Protein AF-A0A7R9D732-F1 (afdb_monomer_lite)

Foldseek 3Di:
DDDPDPPPPPPPPVVVVVVVVVVVVVVVVVVVVVVVVVVVVVVCCVVPPPAAEDAPFDDDDDPPPPRYHYNVRVVVVVVVVVVVVVVVVVVVVVVVVVVPDDD

Organism: Timema poppense (NCBI:txid170557)

Radius of gyration: 28.3 Å; chains: 1; bounding box: 78×52×62 Å

Structure (mmCIF, N/CA/C/O backbone):
data_AF-A0A7R9D732-F1
#
_entry.id   AF-A0A7R9D732-F1
#
loop_
_atom_site.group_PDB
_atom_site.id
_atom_site.type_symbol
_atom_site.label_atom_id
_atom_site.label_alt_id
_atom_site.label_comp_id
_atom_site.label_asym_id
_atom_site.label_entity_id
_atom_site.label_seq_id
_atom_site.pdbx_PDB_ins_code
_atom_site.Cartn_x
_atom_site.Cartn_y
_atom_site.Cartn_z
_atom_site.occupancy
_atom_site.B_iso_or_equiv
_atom_site.auth_seq_id
_atom_site.auth_comp_id
_atom_site.auth_asym_id
_atom_site.auth_atom_id
_atom_site.pdbx_PDB_model_num
ATOM 1 N N . MET A 1 1 ? 60.181 -22.659 -17.515 1.00 42.91 1 MET A N 1
ATOM 2 C CA . MET A 1 1 ? 59.513 -21.343 -17.516 1.00 42.91 1 MET A CA 1
ATOM 3 C C . MET A 1 1 ? 58.309 -21.414 -18.443 1.00 42.91 1 MET A C 1
ATOM 5 O O . MET A 1 1 ? 58.500 -21.197 -19.618 1.00 42.91 1 MET A O 1
ATOM 9 N N . PHE A 1 2 ? 57.112 -21.750 -17.951 1.00 35.44 2 PHE A N 1
ATOM 10 C CA . PHE A 1 2 ? 55.846 -21.391 -18.610 1.00 35.44 2 PHE A CA 1
ATOM 11 C C . PHE A 1 2 ? 54.777 -21.278 -17.525 1.00 35.44 2 PHE A C 1
ATOM 13 O O . PHE A 1 2 ? 54.242 -22.272 -17.040 1.00 35.44 2 PHE A O 1
ATOM 20 N N . ALA A 1 3 ? 54.551 -20.042 -17.084 1.00 40.25 3 ALA A N 1
ATOM 21 C CA . ALA A 1 3 ? 53.451 -19.697 -16.205 1.00 40.25 3 ALA A CA 1
ATOM 22 C C . ALA A 1 3 ? 52.139 -19.954 -16.956 1.00 40.25 3 ALA A C 1
ATOM 24 O O . ALA A 1 3 ? 51.914 -19.394 -18.031 1.00 40.25 3 ALA A O 1
ATOM 25 N N . ARG A 1 4 ? 51.276 -20.804 -16.391 1.00 44.47 4 ARG A N 1
ATOM 26 C CA . ARG A 1 4 ? 49.870 -20.885 -16.788 1.00 44.47 4 ARG A CA 1
ATOM 27 C C . ARG A 1 4 ? 49.239 -19.538 -16.453 1.00 44.47 4 ARG A C 1
ATOM 29 O O . ARG A 1 4 ? 48.907 -19.271 -15.303 1.00 44.47 4 ARG A O 1
ATOM 36 N N . LYS A 1 5 ? 49.142 -18.670 -17.458 1.00 42.56 5 LYS A N 1
ATOM 37 C CA . LYS A 1 5 ? 48.335 -17.457 -17.401 1.00 42.56 5 LYS A CA 1
ATOM 38 C C . LYS A 1 5 ? 46.902 -17.908 -17.134 1.00 42.56 5 LYS A C 1
ATOM 40 O O . LYS A 1 5 ? 46.340 -18.641 -17.945 1.00 42.56 5 LYS A O 1
ATOM 45 N N . GLY A 1 6 ? 46.372 -17.553 -15.964 1.00 46.09 6 GLY A N 1
ATOM 46 C CA . GLY A 1 6 ? 44.967 -17.758 -15.640 1.00 46.09 6 GLY A CA 1
ATOM 47 C C . GLY A 1 6 ? 44.133 -17.198 -16.782 1.00 46.09 6 GLY A C 1
ATOM 48 O O . GLY A 1 6 ? 44.307 -16.042 -17.169 1.00 46.09 6 GLY A O 1
ATOM 49 N N . MET A 1 7 ? 43.314 -18.055 -17.385 1.00 43.69 7 MET A N 1
ATOM 50 C CA . MET A 1 7 ? 42.290 -17.618 -18.315 1.00 43.69 7 MET A CA 1
ATOM 51 C C . MET A 1 7 ? 41.288 -16.819 -17.494 1.00 43.69 7 MET A C 1
ATOM 53 O O . MET A 1 7 ? 40.469 -17.390 -16.781 1.00 43.69 7 MET A O 1
ATOM 57 N N . ASP A 1 8 ? 41.405 -15.500 -17.562 1.00 50.59 8 ASP A N 1
ATOM 58 C CA . ASP A 1 8 ? 40.305 -14.601 -17.262 1.00 50.59 8 ASP A CA 1
ATOM 59 C C . ASP A 1 8 ? 39.215 -14.940 -18.287 1.00 50.59 8 ASP A C 1
ATOM 61 O O . ASP A 1 8 ? 39.333 -14.622 -19.477 1.00 50.59 8 ASP A O 1
ATOM 65 N N . VAL A 1 9 ? 38.253 -15.768 -17.868 1.00 58.41 9 VAL A N 1
ATOM 66 C CA . VAL A 1 9 ? 37.103 -16.142 -18.689 1.00 58.41 9 VAL A CA 1
ATOM 67 C C . VAL A 1 9 ? 36.284 -14.872 -18.838 1.00 58.41 9 VAL A C 1
ATOM 69 O O . VAL A 1 9 ? 35.436 -14.545 -18.014 1.00 58.41 9 VAL A O 1
ATOM 72 N N . THR A 1 10 ? 36.590 -14.125 -19.891 1.00 60.41 10 THR A N 1
ATOM 73 C CA . THR A 1 10 ? 35.774 -13.013 -20.352 1.00 60.41 10 THR A CA 1
ATOM 74 C C . THR A 1 10 ? 34.415 -13.608 -20.680 1.00 60.41 10 THR A C 1
ATOM 76 O O . THR A 1 10 ? 34.295 -14.367 -21.642 1.00 60.41 10 THR A O 1
ATOM 79 N N . VAL A 1 11 ? 33.413 -13.317 -19.845 1.00 61.69 11 VAL A N 1
ATOM 80 C CA . VAL A 1 11 ? 32.022 -13.695 -20.109 1.00 61.69 11 VAL A CA 1
ATOM 81 C C . VAL A 1 11 ? 31.717 -13.283 -21.552 1.00 61.69 11 VAL A C 1
ATOM 83 O O . VAL A 1 11 ? 31.901 -12.104 -21.887 1.00 61.69 11 VAL A O 1
ATOM 86 N N . PRO A 1 12 ? 31.346 -14.225 -22.438 1.00 79.75 12 PRO A N 1
ATOM 87 C CA . PRO A 1 12 ? 31.072 -13.915 -23.829 1.00 79.75 12 PRO A CA 1
ATOM 88 C C . PRO A 1 12 ? 30.085 -12.753 -23.905 1.00 79.75 12 PRO A C 1
ATOM 90 O O . PRO A 1 12 ? 29.074 -12.741 -23.212 1.00 79.75 12 PRO A O 1
ATOM 93 N N . ARG A 1 13 ? 30.362 -11.755 -24.751 1.00 81.25 13 ARG A N 1
ATOM 94 C CA . ARG A 1 13 ? 29.515 -10.558 -24.922 1.00 81.25 13 ARG A CA 1
ATOM 95 C C . ARG A 1 13 ? 28.024 -10.900 -25.090 1.00 81.25 13 ARG A C 1
ATOM 97 O O . ARG A 1 13 ? 27.173 -10.151 -24.629 1.00 81.25 13 ARG A O 1
ATOM 104 N N . HIS A 1 14 ? 27.734 -12.035 -25.723 1.00 85.50 14 HIS A N 1
ATOM 105 C CA . HIS A 1 14 ? 26.399 -12.615 -25.836 1.00 85.50 14 HIS A CA 1
ATOM 106 C C . HIS A 1 14 ? 25.731 -12.854 -24.472 1.00 85.50 14 HIS A C 1
ATOM 108 O O . HIS A 1 14 ? 24.608 -12.412 -24.259 1.00 85.50 14 HIS A O 1
ATOM 114 N N . ASP A 1 15 ? 26.420 -13.507 -23.540 1.00 90.81 15 ASP A N 1
ATOM 115 C CA . ASP A 1 15 ? 25.864 -13.905 -22.244 1.00 90.81 15 ASP A CA 1
ATOM 116 C C . ASP A 1 15 ? 25.533 -12.682 -21.388 1.00 90.81 15 ASP A C 1
ATOM 118 O O . ASP A 1 15 ? 24.488 -12.645 -20.746 1.00 90.81 15 ASP A O 1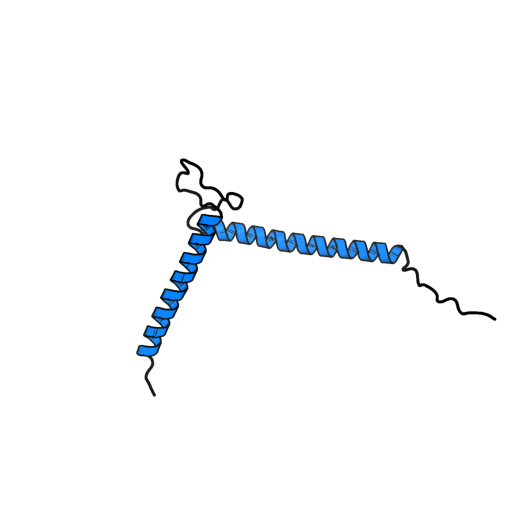
ATOM 122 N N . LYS A 1 16 ? 26.345 -11.622 -21.488 1.00 91.31 16 LYS A N 1
ATOM 123 C CA . LYS A 1 16 ? 26.037 -10.325 -20.872 1.00 91.31 16 LYS A CA 1
ATOM 124 C C . LYS A 1 16 ? 24.763 -9.691 -21.445 1.00 91.31 16 LYS A C 1
ATOM 126 O O . LYS A 1 16 ? 23.959 -9.151 -20.694 1.00 91.31 16 LYS A O 1
ATOM 131 N N . HIS A 1 17 ? 24.574 -9.736 -22.765 1.00 93.12 17 HIS A N 1
ATOM 132 C CA . HIS A 1 17 ? 23.356 -9.210 -23.392 1.00 93.12 17 HIS A CA 1
ATOM 133 C C . HIS A 1 17 ? 22.116 -10.038 -23.025 1.00 93.12 17 HIS A C 1
ATOM 135 O O . HIS A 1 17 ? 21.037 -9.475 -22.860 1.00 93.12 17 HIS A O 1
ATOM 141 N N . MET A 1 18 ? 22.272 -11.354 -22.857 1.00 96.00 18 MET A N 1
ATOM 142 C CA . MET A 1 18 ? 21.203 -12.222 -22.361 1.00 96.00 18 MET A CA 1
ATOM 143 C C . MET A 1 18 ? 20.836 -11.893 -20.912 1.00 96.00 18 MET A C 1
ATOM 145 O O . MET A 1 18 ? 19.657 -11.774 -20.598 1.00 96.00 18 MET A O 1
ATOM 149 N N . GLU A 1 19 ? 21.826 -11.708 -20.040 1.00 96.25 19 GLU A N 1
ATOM 150 C CA . GLU A 1 19 ? 21.602 -11.318 -18.644 1.00 96.25 19 GLU A CA 1
ATOM 151 C C . GLU A 1 19 ? 20.877 -9.966 -18.539 1.00 96.25 19 GLU A C 1
ATOM 153 O O . GLU A 1 19 ? 19.909 -9.832 -17.791 1.00 96.25 19 GLU A O 1
ATOM 158 N N . GLU A 1 20 ? 21.286 -8.979 -19.340 1.00 96.94 20 GLU A N 1
ATOM 159 C CA . GLU A 1 20 ? 20.629 -7.670 -19.403 1.00 96.94 20 GLU A CA 1
ATOM 160 C C . GLU A 1 20 ? 19.180 -7.777 -19.899 1.00 96.94 20 GLU A C 1
ATOM 162 O O . GLU A 1 20 ? 18.287 -7.159 -19.322 1.00 96.94 20 GLU A O 1
ATOM 167 N N . PHE A 1 21 ? 18.924 -8.606 -20.917 1.00 97.88 21 PHE A N 1
ATOM 168 C CA . PHE A 1 21 ? 17.570 -8.867 -21.403 1.00 97.88 21 PHE A CA 1
ATOM 169 C C . PHE A 1 21 ? 16.669 -9.440 -20.302 1.00 97.88 21 PHE A C 1
ATOM 171 O O . PHE A 1 21 ? 15.583 -8.907 -20.069 1.00 97.88 21 PHE A O 1
ATOM 178 N N . TYR A 1 22 ? 17.124 -10.476 -19.589 1.00 98.12 22 TYR A N 1
ATOM 179 C CA . TYR A 1 22 ? 16.343 -11.066 -18.499 1.00 98.12 22 TYR A CA 1
ATOM 180 C C . TYR A 1 22 ? 16.135 -10.083 -17.344 1.00 98.12 22 TYR A C 1
ATOM 182 O O . TYR A 1 22 ? 15.017 -9.958 -16.856 1.00 98.12 22 TYR A O 1
ATOM 190 N N . SER A 1 23 ? 17.157 -9.301 -16.982 1.00 98.50 23 SER A N 1
ATOM 191 C CA . SER A 1 23 ? 17.029 -8.247 -15.966 1.00 98.50 23 SER A CA 1
ATOM 192 C C . SER A 1 23 ? 15.978 -7.195 -16.340 1.00 98.50 23 SER A C 1
ATOM 194 O O . SER A 1 23 ? 15.218 -6.736 -15.485 1.00 98.50 23 SER A O 1
ATOM 196 N N . ILE A 1 24 ? 15.889 -6.824 -17.620 1.00 98.50 24 ILE A N 1
ATOM 197 C CA . ILE A 1 24 ? 14.846 -5.915 -18.110 1.00 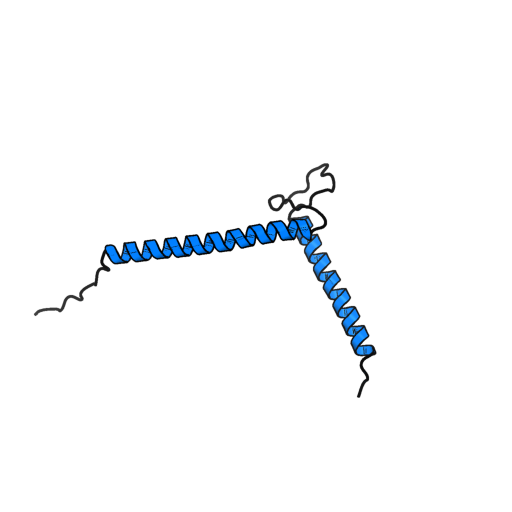98.50 24 ILE A CA 1
ATOM 198 C C . ILE A 1 24 ? 13.467 -6.580 -18.027 1.00 98.50 24 ILE A C 1
ATOM 200 O O . ILE A 1 24 ? 12.514 -5.935 -17.590 1.00 98.50 24 ILE A O 1
ATOM 204 N N . CYS A 1 25 ? 13.341 -7.853 -18.412 1.00 98.62 25 CYS A N 1
ATOM 205 C CA . CYS A 1 25 ? 12.085 -8.594 -18.278 1.00 98.62 25 CYS A CA 1
ATOM 206 C C . CYS A 1 25 ? 11.606 -8.651 -16.821 1.00 98.62 25 CYS A C 1
ATOM 208 O O . CYS A 1 25 ? 10.440 -8.350 -16.560 1.00 98.62 25 CYS A O 1
ATOM 210 N N . ASP A 1 26 ? 12.506 -8.940 -15.882 1.00 98.62 26 ASP A N 1
ATOM 211 C CA . ASP A 1 26 ? 12.202 -8.982 -14.449 1.00 98.62 26 ASP A CA 1
ATOM 212 C C . ASP A 1 26 ? 11.733 -7.612 -13.936 1.00 98.62 26 ASP A C 1
ATOM 214 O O . ASP A 1 26 ? 10.750 -7.508 -13.195 1.00 98.62 26 ASP A O 1
ATOM 218 N N . GLN A 1 27 ? 12.393 -6.533 -14.368 1.00 98.62 27 GLN A N 1
ATOM 219 C CA . GLN A 1 27 ? 11.989 -5.167 -14.027 1.00 98.62 27 GLN A CA 1
ATOM 220 C C . GLN A 1 27 ? 10.610 -4.819 -14.596 1.00 98.62 27 GLN A C 1
ATOM 222 O O . GLN A 1 27 ? 9.786 -4.238 -13.886 1.00 98.62 27 GLN A O 1
ATOM 227 N N . ILE A 1 28 ? 10.324 -5.190 -15.849 1.00 98.75 28 ILE A N 1
ATOM 228 C CA . ILE A 1 28 ? 9.002 -4.988 -16.461 1.00 98.75 28 ILE A CA 1
ATOM 229 C C . ILE A 1 28 ? 7.934 -5.728 -15.654 1.00 98.75 28 ILE A C 1
ATOM 231 O O . ILE A 1 28 ? 6.911 -5.134 -15.306 1.00 98.75 28 ILE A O 1
ATOM 235 N N . GLU A 1 29 ? 8.169 -6.994 -15.311 1.00 98.50 29 GLU A N 1
ATOM 236 C CA . GLU A 1 29 ? 7.237 -7.782 -14.506 1.00 98.50 29 GLU A CA 1
ATOM 237 C C . GLU A 1 29 ? 6.981 -7.124 -13.141 1.00 98.50 29 GLU A C 1
ATOM 239 O O . GLU A 1 29 ? 5.826 -6.971 -12.727 1.00 98.50 29 GLU A O 1
ATOM 244 N N . LEU A 1 30 ? 8.040 -6.675 -12.463 1.00 98.56 30 LEU A N 1
ATOM 245 C CA . LEU A 1 30 ? 7.940 -5.987 -11.177 1.00 98.56 30 LEU A CA 1
ATOM 246 C C . LEU A 1 30 ? 7.120 -4.693 -11.281 1.00 98.56 30 LEU A C 1
ATOM 248 O O . LEU A 1 30 ? 6.245 -4.438 -10.446 1.00 98.56 30 LEU A O 1
ATOM 252 N N . HIS A 1 31 ? 7.367 -3.881 -12.309 1.00 98.56 31 HIS A N 1
ATOM 253 C CA . HIS A 1 31 ? 6.634 -2.636 -12.529 1.00 98.56 31 HIS A CA 1
ATOM 254 C C . HIS A 1 31 ? 5.158 -2.876 -12.853 1.00 98.56 31 HIS A C 1
ATOM 256 O O . HIS A 1 31 ? 4.301 -2.131 -12.367 1.00 98.56 31 HIS A O 1
ATOM 262 N N . LEU A 1 32 ? 4.836 -3.926 -13.609 1.00 98.69 32 LEU A N 1
ATOM 263 C CA . LEU A 1 32 ? 3.451 -4.290 -13.904 1.00 98.69 32 LEU A CA 1
ATOM 264 C C . LEU A 1 32 ? 2.716 -4.762 -12.647 1.00 98.69 32 LEU A C 1
ATOM 266 O O . LEU A 1 32 ? 1.620 -4.271 -12.370 1.00 98.69 32 LEU A O 1
ATOM 270 N N . LYS A 1 33 ? 3.337 -5.632 -11.839 1.00 98.50 33 LYS A N 1
ATOM 271 C CA . LYS A 1 33 ? 2.782 -6.055 -10.540 1.00 98.50 33 LYS A CA 1
ATOM 272 C C . LYS A 1 33 ? 2.523 -4.858 -9.630 1.00 98.50 33 LYS A C 1
ATOM 274 O O . LYS A 1 33 ? 1.428 -4.709 -9.099 1.00 98.50 33 LYS A O 1
ATOM 279 N N . THR A 1 34 ? 3.498 -3.959 -9.521 1.00 98.25 34 THR A N 1
ATOM 280 C CA . THR A 1 34 ? 3.372 -2.738 -8.711 1.00 98.25 34 THR A CA 1
ATOM 281 C C . THR A 1 34 ? 2.234 -1.847 -9.211 1.00 98.25 34 THR A C 1
ATOM 283 O O . THR A 1 34 ? 1.455 -1.326 -8.418 1.00 98.25 34 THR A O 1
ATOM 286 N N . SER A 1 35 ? 2.094 -1.702 -10.530 1.00 98.25 35 SER A N 1
ATOM 287 C CA . SER A 1 35 ? 1.034 -0.885 -11.131 1.00 98.25 35 SER A CA 1
ATOM 288 C C . SER A 1 35 ? -0.362 -1.426 -10.811 1.00 98.25 35 SER A C 1
ATOM 290 O O . SER A 1 35 ? -1.265 -0.646 -10.509 1.00 98.25 35 SER A O 1
ATOM 292 N N . ILE A 1 36 ? -0.535 -2.752 -10.828 1.00 98.31 36 ILE A N 1
ATOM 293 C CA . ILE A 1 36 ? -1.790 -3.412 -10.434 1.00 98.31 36 ILE A CA 1
ATOM 294 C C . ILE A 1 36 ? -2.119 -3.108 -8.968 1.00 98.31 36 ILE A C 1
ATOM 296 O O . ILE A 1 36 ? -3.246 -2.713 -8.662 1.00 98.31 36 ILE A O 1
ATOM 300 N N . GLU A 1 37 ? -1.137 -3.215 -8.071 1.00 98.06 37 GLU A N 1
ATOM 301 C CA . GLU A 1 37 ? -1.323 -2.882 -6.655 1.00 98.06 37 GLU A CA 1
ATOM 302 C C . GLU A 1 37 ? -1.714 -1.410 -6.454 1.00 98.06 37 GLU A C 1
ATOM 304 O O . GLU A 1 37 ? -2.650 -1.116 -5.709 1.00 98.06 37 GLU A O 1
ATOM 309 N N . CYS A 1 38 ? -1.089 -0.474 -7.176 1.00 95.81 38 CYS A N 1
ATOM 310 C CA . CYS A 1 38 ? -1.463 0.942 -7.117 1.00 95.81 38 CYS A CA 1
ATOM 311 C C . CYS A 1 38 ? -2.910 1.193 -7.577 1.00 95.81 38 CYS A C 1
ATOM 313 O O . CYS A 1 38 ? -3.620 1.999 -6.969 1.00 95.81 38 CYS A O 1
ATOM 315 N N . LEU A 1 39 ? -3.376 0.500 -8.621 1.00 96.00 39 LEU A N 1
ATOM 316 C CA . LEU A 1 39 ? -4.763 0.603 -9.093 1.00 96.00 39 LEU A CA 1
ATOM 317 C C . LEU A 1 39 ? -5.758 0.033 -8.072 1.00 96.00 39 LEU A C 1
ATOM 319 O O . LEU A 1 39 ? -6.794 0.649 -7.794 1.00 96.00 39 LEU A O 1
ATOM 323 N N . ASN A 1 40 ? -5.426 -1.109 -7.470 1.00 96.44 40 ASN A N 1
ATOM 324 C CA . ASN A 1 40 ? -6.228 -1.720 -6.410 1.00 96.44 40 ASN A CA 1
ATOM 325 C C . ASN A 1 40 ? -6.298 -0.819 -5.171 1.00 96.44 40 ASN A C 1
ATOM 327 O O . ASN A 1 40 ? -7.376 -0.635 -4.593 1.00 96.44 40 ASN A O 1
ATOM 331 N N . GLN A 1 41 ? -5.177 -0.203 -4.795 1.00 91.88 41 GLN A N 1
ATOM 332 C CA . GLN A 1 41 ? -5.113 0.767 -3.707 1.00 91.88 41 GLN A CA 1
ATOM 333 C C . GLN A 1 41 ? -5.969 2.004 -4.011 1.00 91.88 41 GLN A C 1
ATOM 335 O O . GLN A 1 41 ? -6.719 2.449 -3.143 1.00 91.88 41 GLN A O 1
ATOM 340 N N . GLY A 1 42 ? -5.911 2.533 -5.238 1.00 89.50 42 GLY A N 1
ATOM 341 C CA . GLY A 1 42 ? -6.737 3.663 -5.674 1.00 89.50 42 GLY A CA 1
ATOM 342 C C . GLY A 1 42 ? -8.238 3.355 -5.673 1.00 89.50 42 GLY A C 1
ATOM 343 O O . GLY A 1 42 ? -9.045 4.180 -5.253 1.00 89.50 42 GLY A O 1
ATOM 344 N N . THR A 1 43 ? -8.625 2.145 -6.074 1.00 93.00 43 THR A N 1
ATOM 345 C CA . THR A 1 43 ? -10.028 1.699 -6.019 1.00 93.00 43 THR A CA 1
ATOM 346 C C . THR A 1 43 ? -10.499 1.532 -4.574 1.00 93.00 43 THR A C 1
ATOM 348 O O . THR A 1 43 ? -11.592 1.960 -4.203 1.00 93.00 43 THR A O 1
ATOM 351 N N . SER A 1 44 ? -9.653 0.939 -3.730 1.00 91.69 44 SER A N 1
ATOM 352 C CA . SER A 1 44 ? -9.947 0.738 -2.310 1.00 91.69 44 SER A CA 1
ATOM 353 C C . SER A 1 44 ? -10.070 2.065 -1.564 1.00 91.69 44 SER A C 1
ATOM 355 O O . SER A 1 44 ? -10.971 2.218 -0.742 1.00 91.69 44 SER A O 1
ATOM 357 N N . SER A 1 45 ? -9.219 3.047 -1.871 1.00 87.12 45 SER A N 1
ATOM 358 C CA . SER A 1 45 ? -9.283 4.364 -1.233 1.00 87.12 45 SER A CA 1
ATOM 359 C C . SER A 1 45 ? -10.599 5.078 -1.545 1.00 87.12 45 SER A C 1
ATOM 361 O O . SER A 1 45 ? -11.230 5.587 -0.627 1.00 87.12 45 SER A O 1
ATOM 363 N N . GLN A 1 46 ? -11.079 5.029 -2.792 1.00 86.94 46 GLN A N 1
ATOM 364 C CA . GLN A 1 46 ? -12.377 5.603 -3.173 1.00 86.94 46 GLN 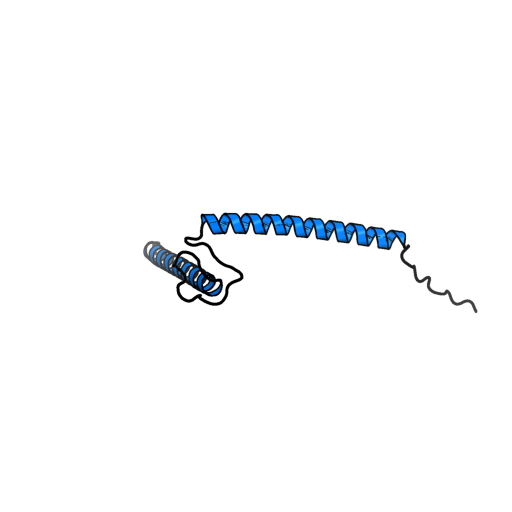A CA 1
ATOM 365 C C . GLN A 1 46 ? -13.565 4.894 -2.512 1.00 86.94 46 GLN A C 1
ATOM 367 O O . GLN A 1 46 ? -14.594 5.517 -2.266 1.00 86.94 46 GLN A O 1
ATOM 372 N N . ARG A 1 47 ? -13.439 3.591 -2.238 1.00 91.62 47 ARG A N 1
ATOM 373 C CA . ARG A 1 47 ? -14.520 2.790 -1.654 1.00 91.62 47 ARG A CA 1
ATOM 374 C C . ARG A 1 47 ? -14.619 2.918 -0.137 1.00 91.62 47 ARG A C 1
ATOM 376 O O . ARG A 1 47 ? -15.725 2.903 0.395 1.00 91.62 47 ARG A O 1
ATOM 383 N N . TYR A 1 48 ? -13.481 2.957 0.552 1.00 88.31 48 TYR A N 1
ATOM 384 C CA . TYR A 1 48 ? -13.429 2.829 2.011 1.00 88.31 48 TYR A CA 1
ATOM 385 C C . TYR A 1 48 ? -13.091 4.132 2.735 1.00 88.31 48 TYR A C 1
ATOM 387 O O . TYR A 1 48 ? -13.304 4.208 3.945 1.00 88.31 48 TYR A O 1
ATOM 395 N N . LEU A 1 49 ? -12.579 5.155 2.040 1.00 86.19 49 LEU A N 1
ATOM 396 C CA . LEU A 1 49 ? -12.349 6.454 2.666 1.00 86.19 49 LEU A CA 1
ATOM 397 C C . LEU A 1 49 ? -13.595 7.339 2.573 1.00 86.19 49 LEU A C 1
ATOM 399 O O . LEU A 1 49 ? -14.216 7.422 1.515 1.00 86.19 49 LEU A O 1
ATOM 403 N N . PRO A 1 50 ? -13.934 8.054 3.659 1.00 84.19 50 PRO A N 1
ATOM 404 C CA . PRO A 1 50 ? -15.093 8.942 3.681 1.00 84.19 50 PRO A CA 1
ATOM 405 C C . PRO A 1 50 ? -14.884 10.208 2.843 1.00 84.19 50 PRO A C 1
ATOM 407 O O . PRO A 1 50 ? -15.853 10.846 2.444 1.00 84.19 50 PRO A O 1
ATOM 410 N N . LEU A 1 51 ? -13.627 10.589 2.598 1.00 89.00 51 LEU A N 1
ATOM 411 C CA . LEU A 1 51 ? -13.248 11.765 1.826 1.00 89.00 51 LEU A CA 1
ATOM 412 C C . LEU A 1 51 ? -12.087 11.423 0.886 1.00 89.00 51 LEU A C 1
ATOM 414 O O . LEU A 1 51 ? -11.190 10.668 1.279 1.00 89.00 51 LEU A O 1
ATOM 418 N N . PRO A 1 52 ? -12.060 11.997 -0.330 1.00 88.25 52 PRO A N 1
ATOM 419 C CA . PRO A 1 52 ? -10.919 11.870 -1.222 1.00 88.25 52 PRO A CA 1
ATOM 420 C C . PRO A 1 52 ? -9.675 12.514 -0.598 1.00 88.25 52 PRO A C 1
ATOM 422 O O . PRO A 1 52 ? -9.761 13.450 0.199 1.00 88.25 52 PRO A O 1
ATOM 425 N N . VAL A 1 53 ? -8.502 12.011 -0.977 1.00 88.62 53 VAL A N 1
ATOM 426 C CA . VAL A 1 53 ? -7.205 12.456 -0.452 1.00 88.62 53 VAL A CA 1
ATOM 427 C C . VAL A 1 53 ? -6.391 13.061 -1.587 1.00 88.62 53 VAL A C 1
ATOM 429 O O . VAL A 1 53 ? -6.306 12.483 -2.667 1.00 88.62 53 VAL A O 1
ATOM 432 N N . ALA A 1 54 ? -5.757 14.202 -1.333 1.00 88.88 54 ALA A N 1
ATOM 433 C CA . ALA A 1 54 ? -4.758 14.803 -2.206 1.00 88.88 54 ALA A CA 1
ATOM 434 C C . ALA A 1 54 ? -3.347 14.395 -1.722 1.00 88.88 54 ALA A C 1
ATOM 436 O O . ALA A 1 54 ? -2.779 15.079 -0.867 1.00 88.88 54 ALA A O 1
ATOM 437 N N . PRO A 1 55 ? -2.760 13.290 -2.229 1.00 81.56 55 PRO A N 1
ATOM 438 C CA . PRO A 1 55 ? -1.554 12.685 -1.652 1.00 81.56 55 PRO A CA 1
ATOM 439 C C . PRO A 1 55 ? -0.296 13.546 -1.810 1.00 81.56 55 PRO A C 1
ATOM 441 O O . PRO A 1 55 ? 0.623 13.448 -1.005 1.00 81.56 55 PRO A O 1
ATOM 444 N N . THR A 1 56 ? -0.248 14.410 -2.823 1.00 88.19 56 THR A N 1
ATOM 445 C CA . THR A 1 56 ? 0.881 15.317 -3.076 1.00 88.19 56 THR A CA 1
ATOM 446 C C . THR A 1 56 ? 0.765 16.644 -2.329 1.00 88.19 56 THR A C 1
ATOM 448 O O . THR A 1 56 ? 1.686 17.458 -2.379 1.00 88.19 56 THR A O 1
ATOM 451 N N . ARG A 1 57 ? -0.353 16.890 -1.633 1.00 84.81 57 ARG A N 1
ATOM 452 C CA . ARG A 1 57 ? -0.606 18.147 -0.926 1.00 84.81 57 ARG A CA 1
ATOM 453 C C . ARG A 1 57 ? -0.326 17.984 0.564 1.00 84.81 57 ARG A C 1
ATOM 455 O O . ARG A 1 57 ? -0.988 17.206 1.250 1.00 84.81 57 ARG A O 1
ATOM 462 N N . THR A 1 58 ? 0.614 18.773 1.068 1.00 84.94 58 THR A N 1
ATOM 463 C CA . THR A 1 58 ? 0.985 18.813 2.489 1.00 84.94 58 THR A CA 1
ATOM 464 C C . THR A 1 58 ? 0.356 19.986 3.233 1.00 84.94 58 THR A C 1
ATOM 466 O O . THR A 1 58 ? 0.006 19.838 4.400 1.00 84.94 58 THR A O 1
ATOM 469 N N . GLU A 1 59 ? 0.156 21.124 2.566 1.00 83.25 59 GLU A N 1
ATOM 470 C CA . GLU A 1 59 ? -0.357 22.339 3.202 1.00 83.25 59 GLU A CA 1
ATOM 471 C C . GLU A 1 59 ? -1.879 22.513 3.025 1.00 83.25 59 GLU A C 1
ATOM 473 O O . GLU A 1 59 ? -2.419 22.205 1.953 1.00 83.25 59 GLU A O 1
ATOM 478 N N . PRO A 1 60 ? -2.595 23.012 4.053 1.00 73.12 60 PRO A N 1
ATOM 479 C CA . PRO A 1 60 ? -3.992 23.411 3.920 1.00 73.12 60 PRO A CA 1
ATOM 480 C C . PRO A 1 60 ? -4.100 24.678 3.061 1.00 73.12 60 PRO A C 1
ATOM 482 O O . PRO A 1 60 ? -3.366 25.639 3.276 1.00 73.12 60 PRO A O 1
ATOM 485 N N . LEU A 1 61 ? -5.035 24.710 2.106 1.00 66.31 61 LEU A N 1
ATOM 486 C CA . LEU A 1 61 ? -5.334 25.943 1.371 1.00 66.31 61 LEU A CA 1
ATOM 487 C C . LEU A 1 61 ? -6.284 26.833 2.186 1.00 66.31 61 LEU A C 1
ATOM 489 O O . LEU A 1 61 ? -7.227 26.309 2.788 1.00 66.31 61 LEU A O 1
ATOM 493 N N . PRO A 1 62 ? -6.111 28.167 2.153 1.00 59.47 62 PRO A N 1
ATOM 494 C CA . PRO A 1 62 ? -7.153 29.072 2.615 1.00 59.47 62 PRO A CA 1
ATOM 495 C C . PRO A 1 62 ? -8.419 28.835 1.774 1.00 59.47 62 PRO A C 1
ATOM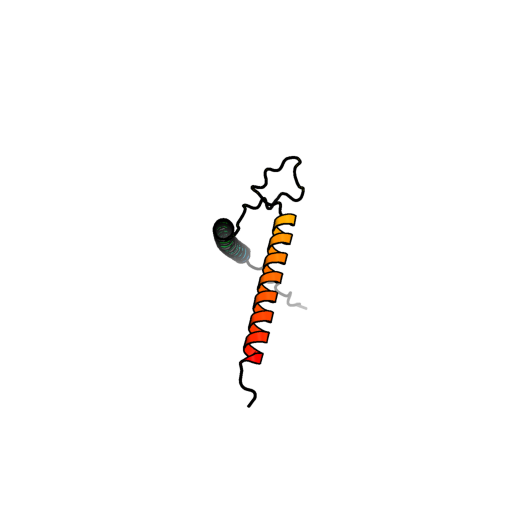 497 O O . PRO A 1 62 ? -8.344 28.780 0.548 1.00 59.47 62 PRO A O 1
ATOM 500 N N . ASN A 1 63 ? -9.563 28.654 2.439 1.00 64.19 63 ASN A N 1
ATOM 501 C CA . ASN A 1 63 ? -10.864 28.296 1.849 1.00 64.19 63 ASN A CA 1
ATOM 502 C C . ASN A 1 63 ? -10.937 26.910 1.189 1.00 64.19 63 ASN A C 1
ATOM 504 O O . ASN A 1 63 ? -11.651 26.728 0.206 1.00 64.19 63 ASN A O 1
ATOM 508 N N . GLN A 1 64 ? -10.220 25.913 1.711 1.00 66.12 64 GLN A N 1
ATOM 509 C CA . GLN A 1 64 ? -10.474 24.534 1.304 1.00 66.12 64 GLN A CA 1
ATOM 510 C C . GLN A 1 64 ? -11.883 24.127 1.771 1.00 66.12 64 GLN A C 1
ATOM 512 O O . GLN A 1 64 ? -12.092 23.837 2.949 1.00 66.12 64 GLN A O 1
ATOM 517 N N . ASP A 1 65 ? -12.849 24.127 0.848 1.00 58.62 65 ASP A N 1
ATOM 518 C CA . ASP A 1 65 ? -14.128 23.444 1.036 1.00 58.62 65 ASP A CA 1
ATOM 519 C C . ASP A 1 65 ? -13.826 22.020 1.519 1.00 58.62 65 ASP A C 1
ATOM 521 O O . ASP A 1 65 ? -13.000 21.326 0.921 1.00 58.62 65 ASP A O 1
ATOM 525 N N . GLY A 1 66 ? -14.437 21.602 2.632 1.00 68.00 66 GLY A N 1
ATOM 526 C CA . GLY A 1 66 ? -14.084 20.403 3.413 1.00 68.00 66 GLY A CA 1
ATOM 527 C C . GLY A 1 66 ? -14.285 19.047 2.718 1.00 68.00 66 GLY A C 1
ATOM 528 O O . GLY A 1 66 ? -14.483 18.038 3.387 1.00 68.00 66 GLY A O 1
ATOM 529 N N . GLY A 1 67 ? -14.267 19.007 1.388 1.00 80.88 67 GLY A N 1
ATOM 530 C CA . GLY A 1 67 ? -14.490 17.830 0.561 1.00 80.88 67 GLY A CA 1
ATOM 531 C C . GLY A 1 67 ? -13.231 17.051 0.177 1.00 80.88 67 GLY A C 1
ATOM 532 O O . GLY A 1 67 ? -13.347 16.119 -0.608 1.00 80.88 67 GLY A O 1
ATOM 533 N N . THR A 1 68 ? -12.023 17.402 0.638 1.00 86.38 68 THR A N 1
ATOM 534 C CA . THR A 1 68 ? -10.790 16.643 0.325 1.00 86.38 68 THR A CA 1
ATOM 535 C C . THR A 1 68 ? -9.744 16.791 1.426 1.00 86.38 68 THR A C 1
ATOM 537 O O . THR A 1 68 ? -9.485 17.898 1.883 1.00 86.38 68 THR A O 1
ATOM 540 N N . LEU A 1 69 ? -9.103 15.688 1.816 1.00 88.88 69 LEU A N 1
ATOM 541 C CA . LEU A 1 69 ? -8.049 15.661 2.833 1.00 88.88 69 LEU A CA 1
ATOM 542 C C . LEU A 1 69 ? -6.665 15.930 2.228 1.00 88.88 69 LEU A C 1
ATOM 544 O O . LEU A 1 69 ? -6.324 15.398 1.167 1.00 88.88 69 LEU A O 1
ATOM 548 N N . THR A 1 70 ? -5.825 16.688 2.931 1.00 90.38 70 THR A N 1
ATOM 549 C CA . THR A 1 70 ? -4.376 16.718 2.667 1.00 90.38 70 THR A CA 1
ATOM 550 C C . THR A 1 70 ? -3.708 15.435 3.160 1.00 90.38 70 THR A C 1
ATOM 552 O O . THR A 1 70 ? -4.269 14.700 3.977 1.00 90.38 70 THR A O 1
ATOM 555 N N . TYR A 1 71 ? -2.486 15.157 2.702 1.00 90.06 71 TYR A N 1
ATOM 556 C CA . TYR A 1 71 ? -1.761 13.962 3.134 1.00 90.06 71 TYR A CA 1
ATOM 557 C C . TYR A 1 71 ? -1.531 13.911 4.662 1.00 90.06 71 TYR A C 1
ATOM 559 O O . TYR A 1 71 ? -1.827 12.877 5.265 1.00 90.06 71 TYR A O 1
ATOM 567 N N . PRO A 1 72 ? -1.118 15.001 5.346 1.00 91.69 72 PRO A N 1
ATOM 568 C CA . PRO A 1 72 ? -1.021 15.000 6.807 1.00 91.69 72 PRO A CA 1
ATOM 569 C C . PRO A 1 72 ? -2.360 14.781 7.521 1.00 91.69 72 PRO A C 1
ATOM 571 O O . PRO A 1 72 ? -2.407 14.046 8.508 1.00 91.69 72 PRO A O 1
ATOM 574 N N . GLN A 1 73 ? -3.449 15.379 7.023 1.00 89.62 73 GLN A N 1
ATOM 575 C CA . GLN A 1 73 ? -4.788 15.180 7.590 1.00 89.62 73 GLN A CA 1
ATOM 576 C C . GLN A 1 73 ? -5.233 13.725 7.445 1.00 89.62 73 GLN A C 1
ATOM 578 O O . GLN A 1 73 ? -5.677 13.122 8.416 1.00 89.62 73 GLN A O 1
ATOM 583 N N . PHE A 1 74 ? -5.031 13.139 6.264 1.00 90.25 74 PHE A N 1
ATOM 584 C CA . PHE A 1 74 ? -5.287 11.726 6.019 1.00 90.25 74 PHE A CA 1
ATOM 585 C C . PHE A 1 74 ? -4.520 10.828 7.000 1.00 90.25 74 PHE A C 1
ATOM 587 O O . PHE A 1 74 ? -5.123 9.959 7.630 1.00 90.25 74 PHE A O 1
ATOM 594 N N . LEU A 1 75 ? -3.217 11.064 7.198 1.00 91.75 75 LEU A N 1
ATOM 595 C CA . LEU A 1 75 ? -2.424 10.292 8.161 1.00 91.75 75 LEU A CA 1
ATOM 596 C C . LEU A 1 75 ? -2.958 10.423 9.594 1.00 91.75 75 LEU A C 1
ATOM 598 O O . LEU A 1 75 ? -2.990 9.432 10.325 1.00 91.75 75 LEU A O 1
ATOM 602 N N . ALA A 1 76 ? -3.385 11.620 10.003 1.00 92.06 76 ALA A N 1
ATOM 603 C CA . ALA A 1 76 ? -3.998 11.831 11.312 1.00 92.06 76 ALA A CA 1
ATOM 604 C C . ALA A 1 76 ? -5.320 11.053 11.454 1.00 92.06 76 ALA A C 1
ATOM 606 O O . ALA A 1 76 ? -5.523 10.375 12.463 1.00 92.06 76 ALA A O 1
ATOM 607 N N . THR A 1 77 ? -6.175 11.080 10.427 1.00 90.88 77 THR A N 1
ATOM 608 C CA . THR A 1 77 ? -7.432 10.320 10.387 1.00 90.88 77 THR A CA 1
ATOM 609 C C . THR A 1 77 ? -7.187 8.818 10.499 1.00 90.88 77 THR A C 1
ATOM 611 O O . THR A 1 77 ? -7.794 8.172 11.350 1.00 90.88 77 THR A O 1
ATOM 614 N N . VAL A 1 78 ? -6.264 8.262 9.709 1.00 91.50 78 VAL A N 1
ATOM 615 C CA . VAL A 1 78 ? -5.941 6.825 9.752 1.00 91.50 78 VAL A CA 1
ATOM 616 C C . VAL A 1 78 ? -5.428 6.419 11.134 1.00 91.50 78 VAL A C 1
ATOM 618 O O . VAL A 1 78 ? -5.872 5.415 11.683 1.00 91.50 78 VAL A O 1
ATOM 621 N N . ARG A 1 79 ? -4.539 7.213 11.746 1.00 95.38 79 ARG A N 1
ATOM 622 C CA . ARG A 1 79 ? -4.043 6.934 13.108 1.00 95.38 79 ARG A CA 1
ATOM 623 C C . ARG A 1 79 ? -5.170 6.923 14.139 1.00 95.38 79 ARG A C 1
ATOM 625 O O . ARG A 1 79 ? -5.204 6.032 14.982 1.00 95.38 79 ARG A O 1
ATOM 632 N N . SER A 1 80 ? -6.095 7.880 14.053 1.00 94.56 80 SER A N 1
ATOM 633 C CA . SER A 1 80 ? -7.265 7.935 14.934 1.00 94.56 80 SER A CA 1
ATOM 634 C C . SER A 1 80 ? -8.176 6.720 14.744 1.00 94.56 80 SER A C 1
ATOM 636 O O . SER A 1 80 ? -8.566 6.103 15.731 1.00 94.56 80 SER A O 1
ATOM 638 N N . GLN A 1 81 ? -8.445 6.318 13.498 1.00 92.69 81 GLN A N 1
ATOM 639 C CA . GLN A 1 81 ? -9.246 5.128 13.192 1.00 92.69 81 GLN A CA 1
ATOM 640 C C . GLN A 1 81 ? -8.609 3.845 13.739 1.00 92.69 81 GLN A C 1
ATOM 642 O O . GLN A 1 81 ? -9.306 3.016 14.319 1.00 92.69 81 GLN A O 1
ATOM 647 N N . VAL A 1 82 ? -7.286 3.693 13.606 1.00 96.00 82 VAL A N 1
ATOM 648 C CA . VAL A 1 82 ? -6.555 2.542 14.159 1.00 96.00 82 VAL A CA 1
ATOM 649 C C . VAL A 1 82 ? -6.610 2.531 15.690 1.00 96.00 82 VAL A C 1
ATOM 651 O O . VAL A 1 82 ? -6.872 1.480 16.271 1.00 96.00 82 VAL A O 1
ATOM 654 N N . SER A 1 83 ? -6.403 3.680 16.347 1.00 97.81 83 SER A N 1
ATOM 655 C CA . SER A 1 83 ? -6.520 3.785 17.813 1.00 97.81 83 SER A CA 1
ATOM 656 C C . SER A 1 83 ? -7.916 3.394 18.282 1.00 97.81 83 SER A C 1
ATOM 658 O O . SER A 1 83 ? -8.059 2.557 19.166 1.00 97.81 83 SER A O 1
ATOM 660 N N . TYR A 1 84 ? -8.942 3.928 17.622 1.00 97.06 84 TYR A N 1
ATOM 661 C CA . TYR A 1 84 ? -10.329 3.635 17.952 1.00 97.06 84 TYR A CA 1
ATOM 662 C C . TYR A 1 84 ? -10.663 2.147 17.782 1.00 97.06 84 TYR A C 1
ATOM 664 O O . TYR A 1 84 ? -11.257 1.537 18.668 1.00 97.06 84 TYR A O 1
ATOM 672 N N . ALA A 1 85 ? -10.230 1.525 16.681 1.00 97.19 85 ALA A N 1
ATOM 673 C CA . ALA A 1 85 ? -10.422 0.091 16.470 1.00 97.19 85 ALA A CA 1
ATOM 674 C C . ALA A 1 85 ? -9.751 -0.748 17.573 1.00 97.19 85 ALA A C 1
ATOM 676 O O . ALA A 1 85 ? -10.330 -1.733 18.035 1.00 97.19 85 ALA A O 1
ATOM 677 N N . LYS A 1 86 ? -8.560 -0.336 18.027 1.00 97.94 86 LYS A N 1
ATOM 678 C CA . LYS A 1 86 ? -7.864 -0.975 19.148 1.00 97.94 86 LYS A CA 1
ATOM 679 C C . LYS A 1 86 ? -8.634 -0.817 20.461 1.00 97.94 86 LYS A C 1
ATOM 681 O O . LYS A 1 86 ? -8.814 -1.796 21.171 1.00 97.94 86 LYS A O 1
ATOM 686 N N . GLU A 1 87 ? -9.127 0.378 20.767 1.00 98.31 87 GLU A N 1
ATOM 687 C CA . GLU A 1 87 ? -9.917 0.631 21.980 1.00 98.31 87 GLU A CA 1
ATOM 688 C C . GLU A 1 87 ? -11.195 -0.219 22.017 1.00 98.31 87 GLU A C 1
ATOM 690 O O . GLU A 1 87 ? -11.528 -0.802 23.053 1.00 98.31 87 GLU A O 1
ATOM 695 N N . VAL A 1 88 ? -11.886 -0.348 20.878 1.00 98.06 88 VAL A N 1
ATOM 696 C CA . VAL A 1 88 ? -13.057 -1.228 20.744 1.00 98.06 88 VAL A CA 1
ATOM 697 C C . VAL A 1 88 ? -12.668 -2.688 20.974 1.00 98.06 88 VAL A C 1
ATOM 699 O O . VAL A 1 88 ? -13.333 -3.378 21.746 1.00 98.06 88 VAL A O 1
ATOM 702 N N . HIS A 1 89 ? -11.585 -3.155 20.349 1.00 98.06 89 HIS A N 1
ATOM 703 C CA . HIS A 1 89 ? -11.062 -4.505 20.557 1.00 98.06 89 HIS A CA 1
ATOM 704 C C . HIS A 1 89 ? -10.750 -4.776 22.035 1.00 98.06 89 HIS A C 1
ATOM 706 O O . HIS A 1 89 ? -11.218 -5.770 22.585 1.00 98.06 89 HIS A O 1
ATOM 712 N N . ASP A 1 90 ? -10.004 -3.883 22.684 1.00 97.69 90 ASP A N 1
ATOM 713 C CA . ASP A 1 90 ? -9.574 -4.044 2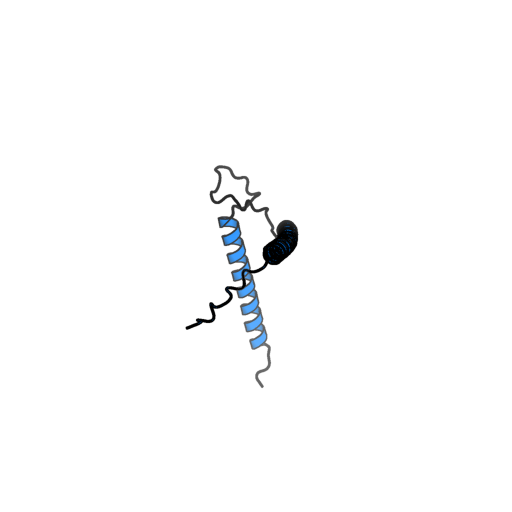4.074 1.00 97.69 90 ASP A CA 1
ATOM 714 C C . ASP A 1 90 ? -10.784 -4.049 25.024 1.00 97.69 90 ASP A C 1
ATOM 716 O O . ASP A 1 90 ? -10.855 -4.864 25.945 1.00 97.69 90 ASP A O 1
ATOM 720 N N . THR A 1 91 ? -11.789 -3.214 24.741 1.00 97.19 91 THR A N 1
ATOM 721 C CA . THR A 1 91 ? -13.064 -3.195 25.475 1.00 97.19 91 THR A CA 1
ATOM 722 C C . THR A 1 91 ? -13.817 -4.519 25.329 1.00 97.19 91 THR A C 1
ATOM 724 O O . THR A 1 91 ? -14.285 -5.078 26.324 1.00 97.19 91 THR A O 1
ATOM 727 N N . LEU A 1 92 ? -13.918 -5.051 24.106 1.00 96.56 92 LEU A N 1
ATOM 728 C CA . LEU A 1 92 ? -14.567 -6.339 23.846 1.00 96.56 92 LEU A CA 1
ATOM 729 C C . LEU A 1 92 ? -13.815 -7.496 24.514 1.00 96.56 92 LEU A C 1
ATOM 731 O O . LEU A 1 92 ? -14.446 -8.376 25.096 1.00 96.56 92 LEU A O 1
ATOM 735 N N . MET A 1 93 ? -12.483 -7.477 24.480 1.00 96.06 93 MET A N 1
ATOM 736 C CA . MET A 1 93 ? -11.637 -8.462 25.154 1.00 96.06 93 MET A CA 1
ATOM 737 C C . MET A 1 93 ? -11.830 -8.450 26.671 1.00 96.06 93 MET A C 1
ATOM 739 O O . MET A 1 93 ? -12.020 -9.512 27.265 1.00 96.06 93 MET A O 1
ATOM 743 N N . ALA A 1 94 ? -11.834 -7.269 27.293 1.00 94.44 94 ALA A N 1
ATOM 744 C CA . ALA A 1 94 ? -12.075 -7.133 28.727 1.00 94.44 94 ALA A CA 1
ATOM 745 C C . ALA A 1 94 ? -13.476 -7.638 29.112 1.00 94.44 94 ALA A C 1
ATOM 747 O O . ALA A 1 94 ? -13.633 -8.370 30.088 1.00 94.44 94 ALA A O 1
ATOM 748 N N . ALA A 1 95 ? -14.499 -7.305 28.318 1.00 93.94 95 ALA A N 1
ATOM 749 C CA . ALA A 1 95 ? -15.852 -7.811 28.529 1.00 93.94 95 ALA A CA 1
ATOM 750 C C . ALA A 1 95 ? -15.928 -9.342 28.388 1.00 93.94 95 ALA A C 1
ATOM 752 O O . ALA A 1 95 ? -16.540 -9.999 29.226 1.00 93.94 95 ALA A O 1
ATOM 753 N N . ALA A 1 96 ? -15.276 -9.919 27.375 1.00 93.12 96 ALA A N 1
ATOM 754 C CA . ALA A 1 96 ? -15.248 -11.364 27.162 1.00 93.12 96 ALA A CA 1
ATOM 755 C C . ALA A 1 96 ? -14.575 -12.111 28.324 1.00 93.12 96 ALA A C 1
ATOM 757 O O . ALA A 1 96 ? -15.085 -13.140 28.763 1.00 93.12 96 ALA A O 1
ATOM 758 N N . GLN A 1 97 ? -13.478 -11.573 28.866 1.00 90.81 97 GLN A N 1
ATOM 759 C CA . GLN A 1 97 ? -12.800 -12.140 30.038 1.00 90.81 97 GLN A CA 1
ATOM 760 C C . GLN A 1 97 ? -13.675 -12.120 31.297 1.00 90.81 97 GLN A C 1
ATOM 762 O O . GLN A 1 97 ? -13.609 -13.054 32.086 1.00 90.81 97 GLN A O 1
ATOM 767 N N . ASN A 1 98 ? -14.528 -11.105 31.462 1.00 85.06 98 ASN A N 1
ATOM 768 C CA . ASN A 1 98 ? -15.467 -11.035 32.588 1.00 85.06 98 ASN A CA 1
ATOM 769 C C . ASN A 1 98 ? -16.630 -12.038 32.479 1.00 85.06 98 ASN A C 1
ATOM 771 O O . ASN A 1 98 ? -17.286 -12.320 33.478 1.00 85.06 98 ASN A O 1
ATOM 775 N N . ILE A 1 99 ? -16.923 -12.535 31.272 1.00 86.56 99 ILE A N 1
ATOM 776 C CA . ILE A 1 99 ? -18.007 -13.496 31.009 1.00 86.56 99 ILE A CA 1
ATOM 777 C C . ILE A 1 99 ? -17.472 -14.935 30.968 1.00 86.56 99 ILE A C 1
ATOM 779 O O . ILE A 1 99 ? -18.219 -15.877 31.233 1.00 86.56 99 ILE A O 1
ATOM 783 N N . ALA A 1 100 ? -16.192 -15.119 30.634 1.00 70.31 100 ALA A N 1
ATOM 784 C CA . ALA A 1 100 ? -15.552 -16.424 30.654 1.00 70.31 100 ALA A CA 1
ATOM 785 C C . ALA A 1 100 ? -15.550 -16.972 32.096 1.00 70.31 100 ALA A C 1
ATOM 787 O O . ALA A 1 100 ? -15.042 -16.300 32.996 1.00 70.31 100 ALA A O 1
ATOM 788 N N . PRO A 1 101 ? -16.127 -18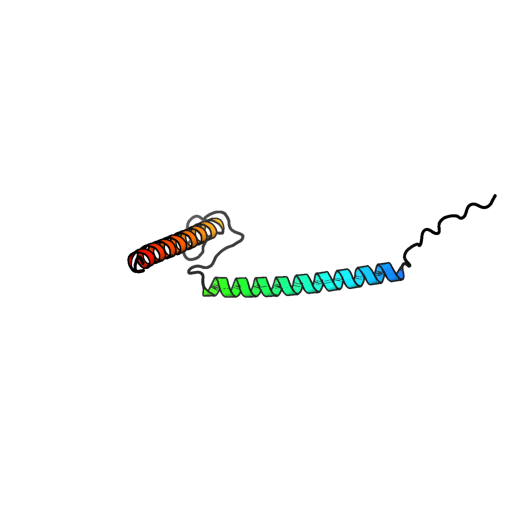.160 32.347 1.00 60.97 101 PRO A N 1
ATOM 789 C CA . PRO A 1 101 ? -16.135 -18.737 33.682 1.00 60.97 101 PRO A CA 1
ATOM 790 C C . PRO A 1 101 ? -14.692 -18.979 34.136 1.00 60.97 101 PRO A C 1
ATOM 792 O O . PRO A 1 101 ? -13.916 -19.628 33.437 1.00 60.97 101 PRO A O 1
ATOM 795 N N . THR A 1 102 ? -14.333 -18.442 35.302 1.00 61.78 102 THR A N 1
ATOM 796 C CA . THR A 1 102 ? -13.149 -18.878 36.045 1.00 61.78 102 THR A CA 1
ATOM 797 C C . THR A 1 102 ? -13.393 -20.315 36.490 1.00 61.78 102 THR A C 1
ATOM 799 O O . THR A 1 102 ? -14.149 -20.532 37.438 1.00 61.78 102 THR A O 1
ATOM 802 N N . GLU A 1 103 ? -12.824 -21.275 35.764 1.00 47.50 103 GLU A N 1
ATOM 803 C CA . GLU A 1 103 ? -12.617 -22.643 36.256 1.00 47.50 103 GLU A CA 1
ATOM 804 C C . GLU A 1 103 ? -11.513 -22.667 37.322 1.00 47.50 103 GLU A C 1
ATOM 806 O O . GLU A 1 103 ? -10.489 -21.965 37.130 1.00 47.50 103 GLU A O 1
#

pLDDT: mean 84.78, std 16.67, range [35.44, 98.75]

Secondary structure (DSSP, 8-state):
------------HHHHHHHHHHHHHHHHHHHHHHHHHHHHHHHHHHHH-SS-EETT--SPPTT--SSSEEHHHHHHHHHHHHHHHHHHHHHHHHHHHHHS---

Sequence (103 aa):
MFARKGMDVTVPRHDKHMEEFYSICDQIELHLKTSIECLNQGTSSQRYLPLPVAPTRTEPLPNQDGGTLTYPQFLATVRSQVSYAKEVHDTLMAAAQNIAPTE

InterPro domains:
  IPR021018 Mediator complex, subunit Med29, metazoa [PF11568] (4-100)
  IPR021018 Mediator complex, subunit Med29, metazoa [PTHR28314] (4-101)